Protein AF-A0A2V7HJY9-F1 (afdb_monomer)

pLDDT: mean 89.27, std 10.86, range [60.88, 98.56]

Solvent-accessible surface area (backbone atoms only — not comparable to full-atom values): 6119 Å² total; per-residue (Å²): 109,72,70,55,54,47,28,60,74,72,72,45,56,71,40,65,38,97,82,20,39,62,40,56,81,85,37,92,85,52,55,93,81,40,54,28,61,73,58,34,20,40,28,31,38,31,47,64,92,44,62,18,63,39,63,70,50,30,53,52,54,44,49,53,42,51,78,72,36,87,79,46,44,58,56,48,76,36,86,56,95,81,40,33,52,62,32,38,40,43,30,56,64,80,87,85,81,77,68,88,85,76,73,131

Secondary structure (DSSP, 8-state):
-HHHHHHHHHTS-EEE-TTSS---TTSTT--TT-GGGGT-EEEEEEETTEES-SHHHHHHHHHHHHHHSTT-EEPPBSSSTT-BSSSEEEE-----PPPTT---

Mean predicted aligned error: 5.42 Å

Structure (mmCIF, N/CA/C/O backbone):
data_AF-A0A2V7HJY9-F1
#
_entry.id   AF-A0A2V7HJY9-F1
#
loop_
_atom_site.group_PDB
_atom_site.id
_atom_site.type_symbol
_atom_site.label_atom_id
_atom_site.label_alt_id
_atom_site.label_comp_id
_atom_site.label_asym_id
_atom_site.label_entity_id
_atom_site.label_seq_id
_atom_site.pdbx_PDB_ins_code
_atom_site.Cartn_x
_atom_site.Cartn_y
_atom_site.Cartn_z
_atom_site.occupancy
_atom_site.B_iso_or_equiv
_atom_site.auth_seq_id
_atom_site.auth_comp_id
_atom_site.auth_asym_id
_atom_site.auth_atom_id
_atom_site.pdbx_PDB_model_num
ATOM 1 N N . MET A 1 1 ? 4.974 -6.175 12.383 1.00 63.88 1 MET A N 1
ATOM 2 C CA . MET A 1 1 ? 4.614 -4.930 13.097 1.00 63.88 1 MET A CA 1
ATOM 3 C C . MET A 1 1 ? 3.887 -3.887 12.240 1.00 63.88 1 MET A C 1
ATOM 5 O O . MET A 1 1 ? 2.799 -3.499 12.635 1.00 63.88 1 MET A O 1
ATOM 9 N N . CYS A 1 2 ? 4.412 -3.406 11.099 1.00 85.19 2 CYS A N 1
ATOM 10 C CA . CYS A 1 2 ? 3.732 -2.339 10.329 1.00 85.19 2 CYS A CA 1
ATOM 11 C C . CYS A 1 2 ? 2.329 -2.741 9.823 1.00 85.19 2 CYS A C 1
ATOM 13 O O . CYS A 1 2 ? 1.347 -2.075 10.135 1.00 85.19 2 CYS A O 1
ATOM 15 N N . LEU A 1 3 ? 2.209 -3.877 9.126 1.00 90.75 3 LEU A N 1
ATOM 16 C CA . LEU A 1 3 ? 0.913 -4.350 8.614 1.00 90.75 3 LEU A CA 1
ATOM 17 C C . LEU A 1 3 ? -0.073 -4.746 9.724 1.00 90.75 3 LEU A C 1
ATOM 19 O O . LEU A 1 3 ? -1.278 -4.627 9.538 1.00 90.75 3 LEU A O 1
ATOM 23 N N . GLU A 1 4 ? 0.419 -5.173 10.888 1.00 94.12 4 GLU A N 1
ATOM 24 C CA . GLU A 1 4 ? -0.427 -5.485 12.049 1.00 94.12 4 GLU A CA 1
ATOM 25 C C . GLU A 1 4 ? -1.030 -4.217 12.653 1.00 94.12 4 GLU A C 1
ATOM 27 O O . GLU A 1 4 ? -2.236 -4.178 12.869 1.00 94.12 4 GLU A O 1
ATOM 32 N N . ARG A 1 5 ? -0.229 -3.155 12.826 1.00 95.12 5 ARG A N 1
ATOM 33 C CA . ARG A 1 5 ? -0.725 -1.839 13.265 1.00 95.12 5 ARG A CA 1
ATOM 34 C C . ARG A 1 5 ? -1.743 -1.265 12.287 1.00 95.12 5 ARG A C 1
ATOM 36 O O . ARG A 1 5 ? -2.759 -0.719 12.700 1.00 95.12 5 ARG A O 1
ATOM 43 N N . PHE A 1 6 ? -1.496 -1.422 10.987 1.00 96.56 6 PHE A N 1
ATOM 44 C CA . PHE A 1 6 ? -2.459 -0.991 9.979 1.00 96.56 6 PHE A CA 1
ATOM 45 C C . PHE A 1 6 ? -3.764 -1.788 10.066 1.00 96.56 6 PHE A C 1
ATOM 47 O O . PHE A 1 6 ? -4.839 -1.197 10.048 1.00 96.56 6 PHE A O 1
ATOM 54 N N . ARG A 1 7 ? -3.677 -3.116 10.232 1.00 97.31 7 ARG A N 1
ATOM 55 C CA . ARG A 1 7 ? -4.836 -3.997 10.442 1.00 97.31 7 ARG A CA 1
ATOM 56 C C . ARG A 1 7 ? -5.648 -3.594 11.677 1.00 97.31 7 ARG A C 1
ATOM 58 O O . ARG A 1 7 ? -6.872 -3.575 11.615 1.00 97.31 7 ARG A O 1
ATOM 65 N N . GLU A 1 8 ? -4.980 -3.267 12.780 1.00 97.69 8 GLU A N 1
ATOM 66 C CA . GLU A 1 8 ? -5.623 -2.755 13.996 1.00 97.69 8 GLU A CA 1
ATOM 67 C C . GLU A 1 8 ? -6.350 -1.434 13.734 1.00 97.69 8 GLU A C 1
ATOM 69 O O . GLU A 1 8 ? -7.515 -1.301 14.099 1.00 97.69 8 GLU A O 1
ATOM 74 N N . ALA A 1 9 ? -5.708 -0.494 13.034 1.00 97.69 9 ALA A N 1
ATOM 75 C CA . ALA A 1 9 ? -6.296 0.806 12.730 1.00 97.69 9 ALA A CA 1
ATOM 76 C C . ALA A 1 9 ? -7.529 0.735 11.815 1.00 97.69 9 ALA A C 1
ATOM 78 O O . ALA A 1 9 ? -8.475 1.497 11.998 1.00 97.69 9 ALA A O 1
ATOM 79 N N . VAL A 1 10 ? -7.545 -0.176 10.835 1.00 97.56 10 VAL A N 1
ATOM 80 C CA . VAL A 1 10 ? -8.722 -0.375 9.968 1.00 97.56 10 VAL A CA 1
ATOM 81 C C . VAL A 1 10 ? -9.796 -1.262 10.606 1.00 97.56 10 VAL A C 1
ATOM 83 O O . VAL A 1 10 ? -10.914 -1.315 10.100 1.00 97.56 10 VAL A O 1
ATOM 86 N N . GLY A 1 11 ? -9.472 -1.967 11.694 1.00 98.19 11 GLY A N 1
ATOM 87 C CA . GLY A 1 11 ? -10.419 -2.771 12.471 1.00 98.19 11 GLY A CA 1
ATOM 88 C C . GLY A 1 11 ? -10.944 -4.025 11.764 1.00 98.19 11 GLY A C 1
ATOM 89 O O . GLY A 1 11 ? -11.959 -4.579 12.176 1.00 98.19 11 GLY A O 1
ATOM 90 N N . THR A 1 12 ? -10.295 -4.476 10.688 1.00 97.88 12 THR A N 1
ATOM 91 C CA . THR A 1 12 ? -10.745 -5.627 9.887 1.00 97.88 12 THR A CA 1
ATOM 92 C C . THR A 1 12 ? -9.580 -6.300 9.150 1.00 97.88 12 THR A C 1
ATOM 94 O O . THR A 1 12 ? -8.413 -5.979 9.373 1.00 97.88 12 THR A O 1
ATOM 97 N N . LEU A 1 13 ? -9.879 -7.282 8.299 1.00 97.44 13 LEU A N 1
ATOM 98 C CA . LEU A 1 13 ? -8.898 -8.013 7.501 1.00 97.44 13 LEU A CA 1
ATOM 99 C C . LEU A 1 13 ? -8.230 -7.106 6.460 1.00 97.44 13 LEU A C 1
ATOM 101 O O . LEU A 1 13 ? -8.888 -6.316 5.788 1.00 97.44 13 LEU A O 1
ATOM 105 N N . VAL A 1 14 ? -6.920 -7.272 6.288 1.00 97.69 14 VAL A N 1
ATOM 106 C CA . VAL A 1 14 ? -6.119 -6.603 5.255 1.00 97.69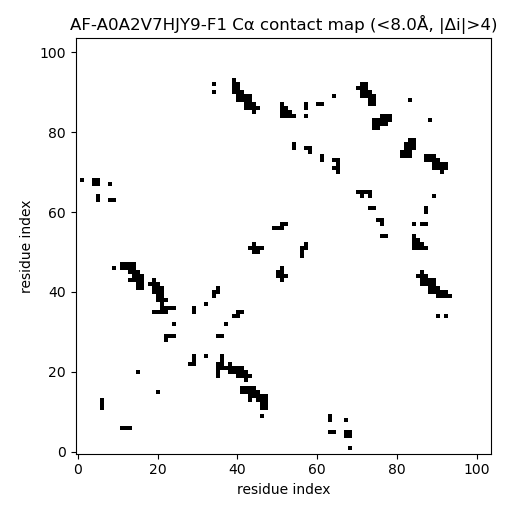 14 VAL A CA 1
ATOM 107 C C . VAL A 1 14 ? -5.618 -7.677 4.294 1.00 97.69 14 VAL A C 1
ATOM 109 O O . VAL A 1 14 ? -4.826 -8.536 4.679 1.00 97.69 14 VAL A O 1
ATOM 112 N N . HIS A 1 15 ? -6.094 -7.650 3.050 1.00 97.19 15 HIS A N 1
ATOM 113 C CA . HIS A 1 15 ? -5.779 -8.659 2.044 1.00 97.19 15 HIS A CA 1
ATOM 114 C C . HIS A 1 15 ? -4.632 -8.183 1.149 1.00 97.19 15 HIS A C 1
ATOM 116 O O . HIS A 1 15 ? -4.775 -7.265 0.337 1.00 97.19 15 HIS A O 1
ATOM 122 N N . ILE A 1 16 ? -3.484 -8.839 1.296 1.00 95.50 16 ILE A N 1
ATOM 123 C CA . ILE A 1 16 ? -2.275 -8.568 0.516 1.00 95.50 16 ILE A CA 1
ATOM 124 C C . ILE A 1 16 ? -2.382 -9.293 -0.826 1.00 95.50 16 ILE A C 1
ATOM 126 O O . ILE A 1 16 ? -2.774 -10.461 -0.881 1.00 95.50 16 ILE A O 1
ATOM 130 N N . SER A 1 17 ? -2.029 -8.620 -1.919 1.00 93.62 17 SER A N 1
ATOM 131 C CA . SER A 1 17 ? -2.029 -9.234 -3.249 1.00 93.62 17 SER A CA 1
ATOM 132 C C . SER A 1 17 ? -1.010 -10.377 -3.305 1.00 93.62 17 SER A C 1
ATOM 134 O O . SER A 1 17 ? 0.070 -10.266 -2.729 1.00 93.62 17 SER A O 1
ATOM 136 N N . ALA A 1 18 ? -1.295 -11.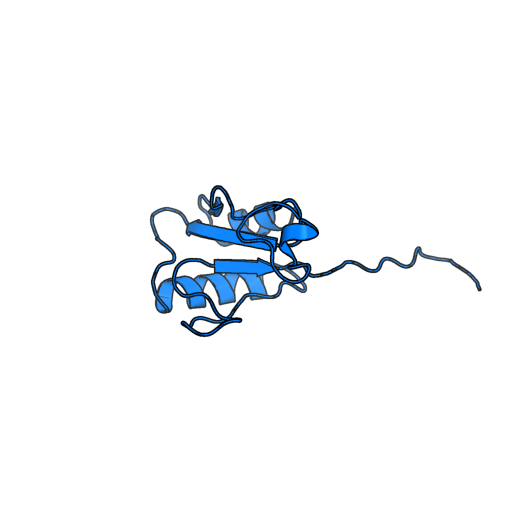447 -4.054 1.00 86.44 18 ALA A N 1
ATOM 137 C CA . ALA A 1 18 ? -0.398 -12.610 -4.163 1.00 86.44 18 ALA A CA 1
ATOM 138 C C . ALA A 1 18 ? 1.030 -12.241 -4.622 1.00 86.44 18 ALA A C 1
ATOM 140 O O . ALA A 1 18 ? 2.004 -12.824 -4.165 1.00 86.44 18 ALA A O 1
ATOM 141 N N . ASN A 1 19 ? 1.154 -11.202 -5.454 1.00 79.12 19 ASN A N 1
ATOM 142 C CA . ASN A 1 19 ? 2.435 -10.632 -5.890 1.00 79.12 19 ASN A CA 1
ATOM 143 C C . ASN A 1 19 ? 2.683 -9.250 -5.271 1.00 79.12 19 ASN A C 1
ATOM 145 O O . ASN A 1 19 ? 3.371 -8.413 -5.848 1.00 79.12 19 ASN A O 1
ATOM 149 N N . GLY A 1 20 ? 2.036 -8.955 -4.150 1.00 87.06 20 GLY A N 1
ATOM 150 C CA . GLY A 1 20 ? 2.021 -7.642 -3.527 1.00 87.06 20 GLY A CA 1
ATOM 151 C C . GLY A 1 20 ? 3.139 -7.412 -2.527 1.00 87.06 20 GLY A C 1
ATOM 152 O O . GLY A 1 20 ? 3.382 -6.264 -2.215 1.00 87.06 20 GLY A O 1
ATOM 153 N N . GLY A 1 21 ? 3.813 -8.447 -2.028 1.00 89.88 21 GLY A N 1
ATOM 154 C CA . GLY A 1 21 ? 4.910 -8.317 -1.061 1.00 89.88 21 GLY A CA 1
ATOM 155 C C . GLY A 1 21 ? 6.288 -8.305 -1.724 1.00 89.88 21 GLY A C 1
ATOM 156 O O . GLY A 1 21 ? 6.503 -7.620 -2.725 1.00 89.88 21 GLY A O 1
ATOM 157 N N . TYR A 1 22 ? 7.219 -9.094 -1.182 1.00 90.06 22 TYR A N 1
ATOM 158 C CA . TYR A 1 22 ? 8.532 -9.297 -1.792 1.00 90.06 22 TYR A CA 1
ATOM 159 C C . TYR A 1 22 ? 8.421 -9.858 -3.218 1.00 90.06 22 TYR A C 1
ATOM 161 O O . TYR A 1 22 ? 7.616 -10.752 -3.487 1.00 90.06 22 TYR A O 1
ATOM 169 N N . ARG A 1 23 ? 9.265 -9.357 -4.126 1.00 89.19 23 ARG A N 1
ATOM 170 C CA . ARG A 1 23 ? 9.418 -9.875 -5.491 1.00 89.19 23 ARG A CA 1
ATOM 171 C C . ARG A 1 23 ? 10.890 -10.132 -5.775 1.00 89.19 23 ARG A C 1
ATOM 173 O O . ARG A 1 23 ? 11.712 -9.233 -5.617 1.00 89.19 23 ARG A O 1
ATOM 180 N N . SER A 1 24 ? 11.219 -11.330 -6.252 1.00 85.88 24 SER A N 1
ATOM 181 C CA . SER A 1 24 ? 12.587 -11.635 -6.676 1.00 85.88 24 SER A CA 1
ATOM 182 C C . SER A 1 24 ? 13.018 -10.751 -7.859 1.00 85.88 24 SER A C 1
ATOM 184 O O . SER A 1 24 ? 12.167 -10.244 -8.602 1.00 85.88 24 SER A O 1
ATOM 186 N N . PRO A 1 25 ? 14.330 -10.580 -8.101 1.00 83.44 25 PRO A N 1
ATOM 187 C CA . PRO A 1 25 ? 14.818 -9.828 -9.258 1.00 83.44 25 PRO A CA 1
ATOM 188 C C . PRO A 1 25 ? 14.335 -10.382 -10.606 1.00 83.44 25 PRO A C 1
ATOM 190 O O . PRO A 1 25 ? 14.094 -9.617 -11.532 1.00 83.44 25 PRO A O 1
ATOM 193 N N . SER A 1 26 ? 14.151 -11.703 -10.707 1.00 84.31 26 SER A N 1
ATOM 194 C CA . SER A 1 26 ? 13.655 -12.384 -11.911 1.00 84.31 26 SER A CA 1
ATOM 195 C C . SER A 1 26 ? 12.140 -12.282 -12.105 1.00 84.31 26 SER A C 1
ATOM 197 O O . SER A 1 26 ? 11.617 -12.700 -13.139 1.00 84.31 26 SER A O 1
ATOM 199 N N . HIS A 1 27 ? 11.408 -11.748 -11.127 1.00 82.81 27 HIS A N 1
ATOM 200 C CA . HIS A 1 27 ? 9.966 -11.611 -11.222 1.00 82.81 27 HIS A CA 1
ATOM 201 C C . HIS A 1 27 ? 9.592 -10.586 -12.303 1.00 82.81 27 HIS A C 1
ATOM 203 O O . HIS A 1 27 ? 10.101 -9.469 -12.322 1.00 82.81 27 HIS A O 1
ATOM 209 N N . ARG A 1 28 ? 8.636 -10.931 -13.176 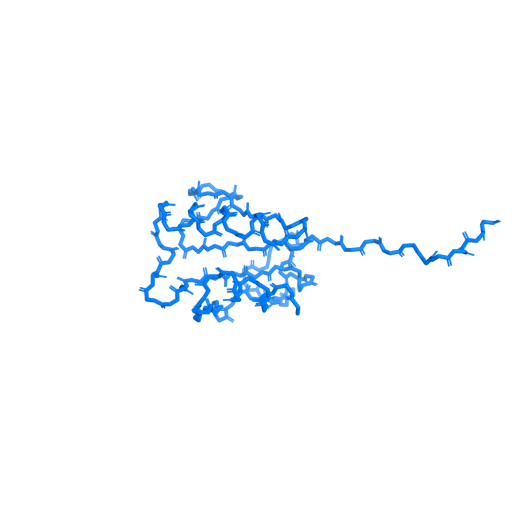1.00 79.56 28 ARG A N 1
ATOM 210 C CA . ARG A 1 28 ? 8.249 -10.136 -14.363 1.00 79.56 28 ARG A CA 1
ATOM 211 C C . ARG A 1 28 ? 7.911 -8.668 -14.067 1.00 79.56 28 ARG A C 1
ATOM 213 O O . ARG A 1 28 ? 8.095 -7.806 -14.924 1.00 79.56 28 ARG A O 1
ATOM 220 N N . PHE A 1 29 ? 7.381 -8.385 -12.876 1.00 73.88 29 PHE A N 1
ATOM 221 C CA . PHE A 1 29 ? 7.003 -7.032 -12.449 1.00 73.88 29 PHE A CA 1
ATOM 222 C C . PHE A 1 29 ? 8.089 -6.294 -11.651 1.00 73.88 29 PHE A C 1
ATOM 224 O O . PHE A 1 29 ? 7.871 -5.151 -11.252 1.00 73.88 29 PHE A O 1
ATOM 231 N N . SER A 1 30 ? 9.239 -6.919 -11.400 1.00 74.94 30 SER A N 1
ATOM 232 C CA . SER A 1 30 ? 10.402 -6.260 -10.808 1.00 74.94 30 SER A CA 1
ATOM 233 C C . SER A 1 30 ? 11.105 -5.440 -11.889 1.00 74.94 30 SER A C 1
ATOM 235 O O . SER A 1 30 ? 11.629 -5.983 -12.857 1.00 74.94 30 SER A O 1
ATOM 237 N N . LYS A 1 31 ? 11.094 -4.113 -11.748 1.00 70.94 31 LYS A N 1
ATOM 238 C CA . LYS A 1 31 ? 11.804 -3.174 -12.631 1.00 70.94 31 LYS A CA 1
ATOM 239 C C . LYS A 1 31 ? 12.697 -2.274 -11.781 1.00 70.94 31 LYS A C 1
ATOM 241 O O . LYS A 1 31 ? 12.266 -1.845 -10.718 1.00 70.94 31 LYS A O 1
ATOM 246 N N . ASN A 1 32 ? 13.913 -1.971 -12.234 1.00 69.38 32 ASN A N 1
AT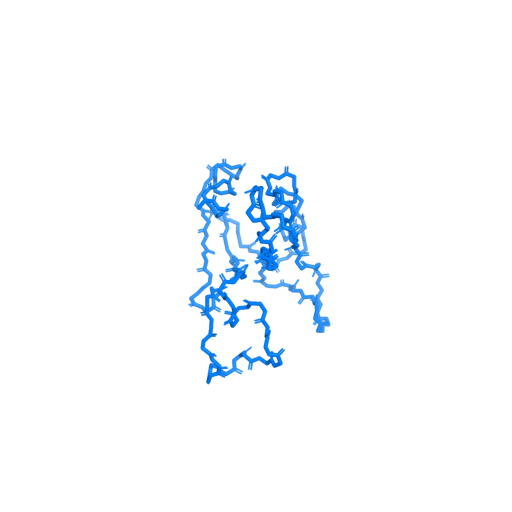OM 247 C CA . ASN A 1 32 ? 14.764 -0.911 -11.667 1.00 69.38 32 ASN A CA 1
ATOM 248 C C . ASN A 1 32 ? 14.902 -0.928 -10.125 1.00 69.38 32 ASN A C 1
ATOM 250 O O . ASN A 1 32 ? 14.821 0.120 -9.497 1.00 69.38 32 ASN A O 1
ATOM 254 N N . ALA A 1 33 ? 15.062 -2.107 -9.510 1.00 71.44 33 ALA A N 1
ATOM 255 C CA . ALA A 1 33 ? 15.212 -2.254 -8.056 1.00 71.44 33 ALA A CA 1
ATOM 256 C C . ALA A 1 33 ? 14.076 -1.623 -7.210 1.00 71.44 33 ALA A C 1
ATOM 258 O O . ALA A 1 33 ? 14.342 -0.966 -6.206 1.00 71.44 33 ALA A O 1
ATOM 259 N N . THR A 1 34 ? 12.804 -1.838 -7.590 1.00 83.12 34 THR A N 1
ATOM 260 C CA . THR A 1 34 ? 11.636 -1.363 -6.811 1.00 83.12 34 THR A CA 1
ATOM 261 C C . THR A 1 34 ? 11.708 -1.745 -5.323 1.00 83.12 34 THR A C 1
ATOM 263 O O . THR A 1 34 ? 12.228 -2.820 -5.029 1.00 83.12 34 THR A O 1
ATOM 266 N N . PRO A 1 35 ? 11.048 -1.010 -4.411 1.00 87.69 35 PRO A N 1
ATOM 267 C CA . PRO A 1 35 ? 10.916 -1.375 -2.991 1.00 87.69 35 PRO A CA 1
ATOM 268 C C . PRO A 1 35 ? 10.445 -2.819 -2.710 1.00 87.69 35 PRO A C 1
ATOM 270 O O . PRO A 1 35 ? 10.879 -3.453 -1.750 1.00 87.69 35 PRO A O 1
ATOM 273 N N . HIS A 1 36 ? 9.640 -3.424 -3.596 1.00 89.62 36 HIS A N 1
ATOM 274 C CA .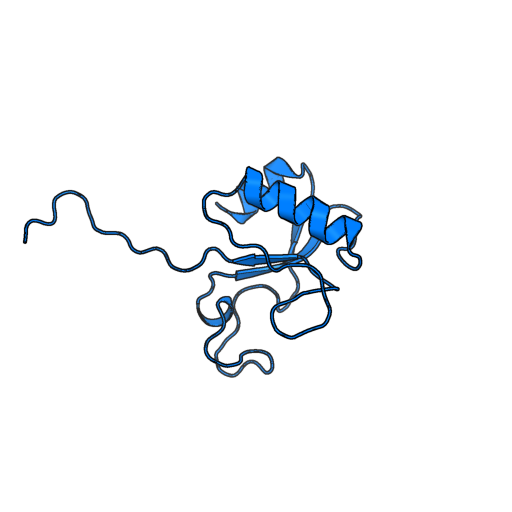 HIS A 1 36 ? 9.279 -4.849 -3.489 1.00 89.62 36 HIS A CA 1
ATOM 275 C C . HIS A 1 36 ? 10.489 -5.797 -3.574 1.00 89.62 36 HIS A C 1
ATOM 277 O O . HIS A 1 36 ? 10.468 -6.865 -2.970 1.00 89.62 36 HIS A O 1
ATOM 283 N N . ALA A 1 37 ? 11.552 -5.419 -4.287 1.00 88.50 37 ALA A N 1
ATOM 284 C CA . ALA A 1 37 ? 12.793 -6.192 -4.365 1.00 88.50 37 ALA A CA 1
ATOM 285 C C . ALA A 1 37 ? 13.590 -6.164 -3.050 1.00 88.50 37 ALA A C 1
ATOM 287 O O . ALA A 1 37 ? 14.441 -7.021 -2.832 1.00 88.50 37 ALA A O 1
ATOM 288 N N . TRP A 1 38 ? 13.279 -5.214 -2.167 1.00 86.88 38 TRP A N 1
ATOM 289 C CA . TRP A 1 38 ? 13.884 -5.058 -0.844 1.00 86.88 38 TRP A CA 1
ATOM 290 C C . TRP A 1 38 ? 12.987 -5.600 0.275 1.00 86.88 38 TRP A C 1
ATOM 292 O O . TRP A 1 38 ? 13.374 -5.586 1.438 1.00 86.88 38 TRP A O 1
ATOM 302 N N . GLY A 1 39 ? 11.782 -6.079 -0.058 1.00 88.12 39 GLY A N 1
ATOM 303 C CA . GLY A 1 39 ? 10.808 -6.548 0.930 1.00 88.12 39 GLY A CA 1
ATOM 304 C C . GLY A 1 39 ? 10.216 -5.429 1.793 1.00 88.12 39 GLY A C 1
ATOM 305 O O . GLY A 1 39 ? 9.642 -5.714 2.841 1.00 88.12 39 GLY A O 1
ATOM 306 N N . THR A 1 40 ? 10.339 -4.169 1.369 1.00 90.44 40 THR A N 1
ATOM 307 C CA . THR A 1 40 ? 9.895 -2.994 2.138 1.00 90.44 40 THR A CA 1
ATOM 308 C C . THR A 1 40 ? 8.517 -2.489 1.718 1.00 90.44 40 THR A C 1
ATOM 310 O O . THR A 1 40 ? 7.956 -1.628 2.393 1.00 90.44 40 THR A O 1
ATOM 313 N N . ALA A 1 41 ? 7.948 -3.045 0.642 1.00 93.19 41 ALA A N 1
ATOM 314 C CA . ALA A 1 41 ? 6.643 -2.654 0.126 1.00 93.19 41 ALA A CA 1
ATOM 315 C C . ALA A 1 41 ? 5.611 -3.786 0.104 1.00 93.19 41 ALA A C 1
ATOM 317 O O . ALA A 1 41 ? 5.939 -4.960 -0.097 1.00 93.19 41 ALA A O 1
ATOM 318 N N . ALA A 1 42 ? 4.347 -3.393 0.262 1.00 95.19 42 ALA A N 1
ATOM 319 C CA . ALA A 1 42 ? 3.176 -4.255 0.214 1.00 95.19 42 ALA A CA 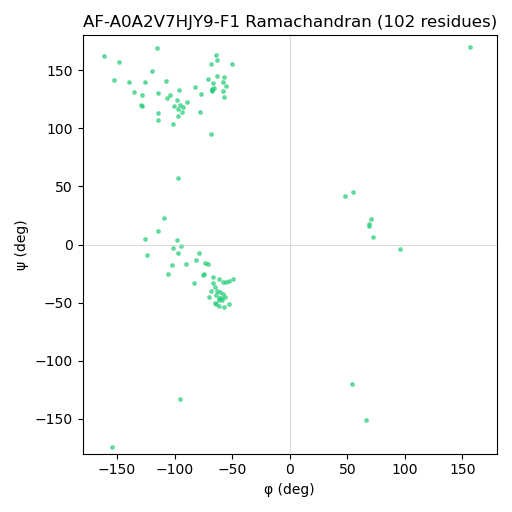1
ATOM 320 C C . ALA A 1 42 ? 2.054 -3.621 -0.630 1.00 95.19 42 ALA A C 1
ATOM 322 O O . ALA A 1 42 ? 1.671 -2.476 -0.401 1.00 95.19 42 ALA A O 1
ATOM 323 N N . ASN A 1 43 ? 1.482 -4.388 -1.560 1.00 96.06 43 ASN A N 1
ATOM 324 C CA . ASN A 1 43 ? 0.257 -4.032 -2.274 1.00 96.06 43 ASN A CA 1
ATOM 325 C C . ASN A 1 43 ? -0.938 -4.719 -1.614 1.00 96.06 43 ASN A C 1
ATOM 327 O O . ASN A 1 43 ? -0.970 -5.947 -1.497 1.00 96.06 43 ASN A O 1
ATOM 331 N N . ILE A 1 44 ? -1.920 -3.917 -1.218 1.00 97.81 44 ILE A N 1
ATOM 332 C CA . ILE A 1 44 ? -3.187 -4.344 -0.629 1.00 97.81 44 ILE A CA 1
ATOM 333 C C . ILE A 1 44 ? -4.273 -4.159 -1.685 1.00 97.81 44 ILE A C 1
ATOM 335 O O . ILE A 1 44 ? -4.419 -3.061 -2.216 1.00 97.81 44 ILE A O 1
ATOM 339 N N . TYR A 1 45 ? -5.037 -5.207 -1.991 1.00 97.75 45 TYR A N 1
ATOM 340 C CA . TYR A 1 45 ? -6.128 -5.121 -2.977 1.00 97.75 45 TYR A CA 1
ATOM 341 C C . TYR A 1 45 ? -7.514 -5.036 -2.331 1.00 97.75 45 TYR A C 1
ATOM 343 O O . TYR A 1 45 ? -8.478 -4.655 -2.992 1.00 97.75 45 TYR A O 1
ATOM 351 N N . ARG A 1 46 ? -7.638 -5.405 -1.049 1.00 98.31 46 ARG A N 1
ATOM 352 C CA . ARG A 1 46 ? -8.917 -5.411 -0.330 1.00 98.31 46 ARG A CA 1
ATOM 353 C C . ARG A 1 46 ? -8.723 -5.220 1.176 1.00 98.31 46 ARG A C 1
ATOM 355 O O . ARG A 1 46 ? -7.784 -5.762 1.759 1.00 98.31 46 ARG A O 1
ATOM 362 N N . ILE A 1 47 ? -9.625 -4.468 1.804 1.00 98.44 47 ILE A N 1
ATOM 363 C CA . ILE A 1 47 ? -9.707 -4.283 3.262 1.00 98.44 47 ILE A CA 1
ATOM 364 C C . ILE A 1 47 ? -11.142 -4.574 3.703 1.00 98.44 47 ILE A C 1
ATOM 366 O O . ILE A 1 47 ? -12.076 -3.914 3.246 1.00 98.44 47 ILE A O 1
ATOM 370 N N . GLY A 1 48 ? -11.328 -5.573 4.569 1.00 97.81 48 GLY A N 1
ATOM 371 C CA . GLY A 1 48 ? -12.649 -6.119 4.882 1.00 97.81 48 GLY A CA 1
ATOM 372 C C . GLY A 1 48 ? -13.361 -6.526 3.593 1.00 97.81 48 GLY A C 1
ATOM 373 O O . GLY A 1 48 ? -12.824 -7.311 2.820 1.00 97.81 48 GLY A O 1
ATOM 374 N N . ASP A 1 49 ? -14.515 -5.925 3.311 1.00 97.94 49 ASP A N 1
ATOM 375 C CA . ASP A 1 49 ? -15.275 -6.138 2.068 1.00 97.94 49 ASP A CA 1
ATOM 376 C C . ASP A 1 49 ? -15.044 -5.068 0.993 1.00 97.94 49 ASP A C 1
ATOM 378 O O . ASP A 1 49 ? -15.652 -5.111 -0.073 1.00 97.94 49 ASP A O 1
ATOM 382 N N . THR A 1 50 ? -14.148 -4.112 1.244 1.00 98.44 50 THR A N 1
ATOM 383 C CA . THR A 1 50 ? -13.873 -3.009 0.317 1.00 98.44 50 THR A CA 1
ATOM 384 C C . THR A 1 50 ? -12.701 -3.357 -0.592 1.00 98.44 50 THR A C 1
ATOM 386 O O . THR A 1 50 ? -11.563 -3.462 -0.127 1.00 98.44 50 THR A O 1
ATOM 389 N N . TYR A 1 51 ? -12.967 -3.505 -1.889 1.00 98.38 51 TYR A N 1
ATOM 390 C CA . TYR A 1 51 ? -11.924 -3.564 -2.912 1.00 98.38 51 TYR A CA 1
ATOM 391 C C . TYR A 1 51 ? -11.280 -2.187 -3.099 1.00 98.38 51 TYR A C 1
ATOM 393 O O . TYR A 1 51 ? -11.939 -1.151 -3.001 1.00 98.38 51 TYR A O 1
ATOM 401 N N . LEU A 1 52 ? -9.966 -2.178 -3.318 1.00 97.88 52 LEU A N 1
ATOM 402 C CA . LEU A 1 52 ? -9.172 -0.962 -3.496 1.00 97.88 52 LEU A CA 1
ATOM 403 C C . LEU A 1 52 ? -8.967 -0.684 -4.986 1.00 97.88 52 LEU A C 1
ATOM 405 O O . LEU A 1 52 ? -7.839 -0.611 -5.449 1.00 97.88 52 LEU A O 1
ATOM 409 N N . ASP A 1 53 ? -10.069 -0.560 -5.720 1.00 96.62 53 ASP A N 1
ATOM 410 C CA . ASP A 1 53 ? -10.138 -0.434 -7.185 1.00 96.62 53 ASP A CA 1
ATOM 411 C C . ASP A 1 53 ? -10.679 0.928 -7.655 1.00 96.62 53 ASP A C 1
ATOM 413 O O . ASP A 1 53 ? -11.044 1.120 -8.814 1.00 96.62 53 ASP A O 1
ATOM 417 N N . ASN A 1 54 ? -10.779 1.880 -6.728 1.00 97.44 54 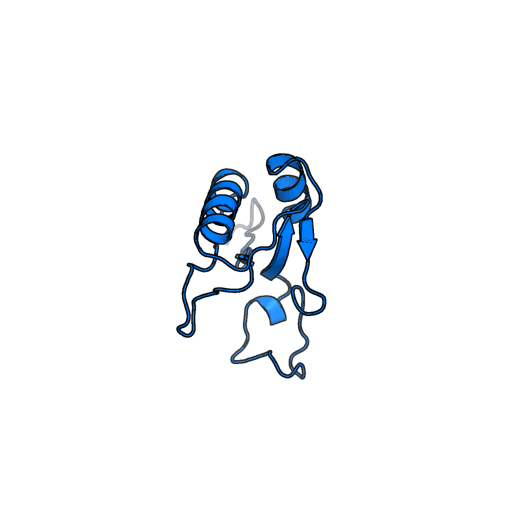ASN A N 1
ATOM 418 C CA . ASN A 1 54 ? -11.286 3.213 -6.993 1.00 97.44 54 ASN A CA 1
ATOM 419 C C . ASN A 1 54 ? -10.609 4.252 -6.096 1.00 97.44 54 ASN A C 1
ATOM 421 O O . ASN A 1 54 ? -10.124 3.954 -4.999 1.00 97.44 54 ASN A O 1
ATOM 425 N N . ARG A 1 55 ? -10.636 5.505 -6.562 1.00 98.12 55 ARG A N 1
ATOM 426 C CA . ARG A 1 55 ? -10.010 6.652 -5.895 1.00 98.12 55 ARG A CA 1
ATOM 427 C C . ARG A 1 55 ? -10.425 6.792 -4.435 1.00 98.12 55 ARG A C 1
ATOM 429 O O . ARG A 1 55 ? -9.557 6.889 -3.576 1.00 98.12 55 ARG A O 1
ATOM 436 N N . ASN A 1 56 ? -11.728 6.782 -4.152 1.00 98.38 56 ASN A N 1
ATOM 437 C CA . ASN A 1 56 ? -12.242 7.025 -2.802 1.00 98.38 56 ASN A CA 1
ATOM 438 C C . ASN A 1 56 ? -11.715 5.995 -1.800 1.00 98.38 56 ASN A C 1
ATOM 440 O O . ASN A 1 56 ? -11.265 6.366 -0.716 1.00 98.38 56 ASN A O 1
ATOM 444 N N . ALA A 1 57 ? -11.746 4.710 -2.157 1.00 98.25 57 ALA A N 1
ATOM 445 C CA . ALA A 1 57 ? -11.228 3.656 -1.298 1.00 98.25 57 ALA A CA 1
ATOM 446 C C . ALA A 1 57 ? -9.711 3.797 -1.096 1.00 98.25 57 ALA A C 1
ATOM 448 O O . ALA A 1 57 ? -9.239 3.817 0.043 1.00 98.25 57 ALA A O 1
ATOM 449 N N . ILE A 1 58 ? -8.952 3.953 -2.185 1.00 98.56 58 ILE A N 1
ATOM 450 C CA . ILE A 1 58 ? -7.488 4.047 -2.133 1.00 98.56 58 ILE A CA 1
ATOM 451 C C . ILE A 1 58 ? -7.043 5.264 -1.317 1.00 98.56 58 ILE A C 1
ATOM 453 O O . ILE A 1 58 ? -6.197 5.129 -0.431 1.00 98.56 58 ILE A O 1
ATOM 457 N N . GLU A 1 59 ? -7.617 6.443 -1.559 1.00 98.44 59 GLU A N 1
ATOM 458 C CA . GLU A 1 59 ? -7.240 7.679 -0.866 1.00 98.44 59 GLU A CA 1
ATOM 459 C C . GLU A 1 59 ? -7.633 7.643 0.618 1.00 98.44 59 GLU A C 1
ATOM 461 O O . GLU A 1 59 ? -6.822 8.024 1.468 1.00 98.44 59 GLU A O 1
ATOM 466 N N . ARG A 1 60 ? -8.813 7.096 0.958 1.00 98.50 60 ARG A N 1
ATOM 467 C CA . ARG A 1 60 ? -9.235 6.886 2.353 1.00 98.50 60 ARG A CA 1
ATOM 468 C C . ARG A 1 60 ? -8.234 6.023 3.113 1.00 98.50 60 ARG A C 1
ATOM 470 O O . ARG A 1 60 ? -7.764 6.413 4.178 1.00 98.50 60 ARG A O 1
ATOM 477 N N . PHE A 1 61 ? -7.908 4.845 2.588 1.00 98.50 61 PHE A N 1
ATOM 478 C CA . PHE A 1 61 ? -7.008 3.931 3.291 1.00 98.50 61 PHE A CA 1
ATOM 479 C C . PHE A 1 61 ? -5.544 4.387 3.237 1.00 98.50 61 PHE A C 1
ATOM 481 O O . PHE A 1 61 ? -4.796 4.106 4.171 1.00 98.50 61 PHE A O 1
ATOM 488 N N . SER A 1 62 ? -5.155 5.172 2.227 1.00 98.00 62 SER A N 1
ATOM 489 C CA . SER A 1 62 ? -3.867 5.880 2.202 1.00 98.00 62 SER A CA 1
ATOM 490 C C . SER A 1 62 ? -3.751 6.907 3.326 1.00 98.00 62 SER A C 1
ATOM 492 O O . SER A 1 62 ? -2.681 7.063 3.910 1.00 98.00 62 SER A O 1
ATOM 494 N N . LEU A 1 63 ? -4.825 7.641 3.633 1.00 98.19 63 LEU A N 1
ATOM 495 C CA . LEU A 1 63 ? -4.838 8.573 4.761 1.00 98.19 63 LEU A CA 1
ATOM 496 C C . LEU A 1 63 ? -4.676 7.825 6.089 1.00 98.19 63 LEU A C 1
ATOM 498 O O . LEU A 1 63 ? -3.744 8.124 6.828 1.00 98.19 63 LEU A O 1
ATOM 502 N N . ILE A 1 64 ? -5.485 6.785 6.319 1.00 98.19 64 ILE A N 1
ATOM 503 C CA . ILE A 1 64 ? -5.400 5.961 7.537 1.00 98.19 64 ILE A CA 1
ATOM 504 C C . ILE A 1 64 ? -3.990 5.379 7.702 1.00 98.19 64 ILE A C 1
ATOM 506 O O . ILE A 1 64 ? -3.421 5.437 8.788 1.00 98.19 64 ILE A O 1
ATOM 510 N N . ALA A 1 65 ? -3.392 4.844 6.633 1.00 97.50 65 ALA A N 1
ATOM 511 C CA . ALA A 1 65 ? -2.031 4.314 6.683 1.00 97.50 65 ALA A CA 1
ATOM 512 C C . ALA A 1 65 ? -1.017 5.387 7.112 1.00 97.50 65 ALA A C 1
ATOM 514 O O . ALA A 1 65 ? -0.224 5.143 8.018 1.00 97.50 65 ALA A O 1
ATOM 515 N N . ARG A 1 66 ? -1.067 6.584 6.516 1.00 95.94 66 ARG A N 1
ATOM 516 C CA . ARG A 1 66 ? -0.146 7.691 6.837 1.00 95.94 66 ARG A CA 1
ATOM 517 C C . ARG A 1 66 ? -0.320 8.238 8.253 1.00 95.94 66 ARG A C 1
ATOM 519 O O . ARG A 1 66 ? 0.663 8.648 8.859 1.00 95.94 66 ARG A O 1
ATOM 526 N N . GLU A 1 67 ? -1.537 8.226 8.786 1.00 96.31 67 GLU A N 1
ATOM 527 C CA . GLU A 1 67 ? -1.821 8.662 10.160 1.00 96.31 67 GLU A CA 1
ATOM 528 C C . GLU A 1 67 ? -1.373 7.636 11.211 1.00 96.31 67 GLU A C 1
ATOM 530 O O . GLU A 1 67 ? -1.079 7.995 12.349 1.00 96.31 67 GLU A O 1
ATOM 535 N N . THR A 1 68 ? -1.309 6.354 10.843 1.00 95.62 68 THR A N 1
ATOM 536 C CA . THR A 1 68 ? -1.109 5.247 11.795 1.00 95.62 68 THR A CA 1
ATOM 537 C C . THR A 1 68 ? 0.291 4.647 11.750 1.00 95.62 68 THR A C 1
ATOM 539 O O . THR A 1 68 ? 0.752 4.074 12.741 1.00 95.62 68 THR A O 1
ATOM 542 N N . LEU A 1 69 ? 0.984 4.769 10.617 1.00 92.94 69 LEU A N 1
ATOM 543 C CA . LEU A 1 69 ? 2.280 4.151 10.374 1.00 92.94 69 LEU A CA 1
ATOM 544 C C . LEU A 1 69 ? 3.358 5.234 10.213 1.00 92.94 69 LEU A C 1
ATOM 546 O O . LEU A 1 69 ? 3.418 5.896 9.174 1.00 92.94 69 LEU A O 1
ATOM 550 N N . PRO A 1 70 ? 4.247 5.413 11.207 1.00 88.81 70 PRO A N 1
ATOM 551 C CA . PRO A 1 70 ? 5.315 6.401 11.126 1.00 88.81 70 PRO A CA 1
ATOM 552 C C . PRO A 1 70 ? 6.207 6.183 9.900 1.00 88.81 70 PRO A C 1
ATOM 554 O O . PRO A 1 70 ? 6.743 5.093 9.705 1.00 88.81 70 PRO A O 1
ATOM 557 N N . GLY A 1 71 ? 6.378 7.233 9.094 1.00 88.25 71 GLY A N 1
ATOM 558 C CA . GLY A 1 71 ? 7.284 7.230 7.944 1.00 88.25 71 GLY A CA 1
ATOM 559 C C . GLY A 1 71 ? 6.818 6.406 6.742 1.00 88.25 71 GLY A C 1
ATOM 560 O O . GLY A 1 71 ? 7.586 6.278 5.794 1.00 88.25 71 GLY A O 1
ATOM 561 N N . ILE A 1 72 ? 5.591 5.866 6.746 1.00 94.06 72 ILE A N 1
ATOM 562 C CA . ILE A 1 72 ? 5.082 5.140 5.581 1.00 94.06 72 ILE A CA 1
ATOM 563 C C . ILE A 1 72 ? 4.909 6.094 4.397 1.00 94.06 72 ILE A C 1
ATOM 565 O O . ILE A 1 72 ? 4.322 7.174 4.515 1.00 94.06 72 ILE A O 1
ATOM 569 N N . TRP A 1 73 ? 5.368 5.667 3.228 1.00 95.06 73 TRP A N 1
ATOM 570 C CA . TRP A 1 73 ? 4.979 6.275 1.970 1.00 95.06 73 TRP A CA 1
ATOM 571 C C . TRP A 1 73 ? 3.827 5.485 1.349 1.00 95.06 73 TRP A C 1
ATOM 573 O O . TRP A 1 73 ? 3.855 4.255 1.275 1.00 95.06 73 TRP A O 1
ATOM 583 N N . THR A 1 74 ? 2.798 6.198 0.893 1.00 96.31 74 THR A N 1
ATOM 584 C CA . THR A 1 74 ? 1.676 5.613 0.153 1.00 96.31 74 THR A CA 1
ATOM 585 C C . THR A 1 74 ? 1.678 6.144 -1.265 1.00 96.31 74 THR A C 1
ATOM 587 O O . THR A 1 74 ? 1.724 7.362 -1.468 1.00 96.31 74 THR A O 1
ATOM 590 N N . ARG A 1 75 ? 1.578 5.251 -2.248 1.00 95.62 75 ARG A N 1
ATOM 591 C CA . ARG A 1 75 ? 1.519 5.665 -3.651 1.00 95.62 75 ARG A CA 1
ATOM 592 C C . ARG A 1 75 ? 0.210 6.417 -3.946 1.00 95.62 75 ARG A C 1
ATOM 594 O O . ARG A 1 75 ? -0.847 5.913 -3.569 1.00 95.62 75 ARG A O 1
ATOM 601 N N . PRO A 1 76 ? 0.246 7.583 -4.618 1.00 97.00 76 PRO A N 1
ATOM 602 C CA . PRO A 1 76 ? -0.962 8.337 -4.947 1.00 97.00 76 PRO A CA 1
ATOM 603 C C . PRO A 1 76 ? -1.837 7.626 -5.987 1.00 97.00 76 PRO A C 1
ATOM 605 O O . PRO A 1 76 ? -1.343 6.858 -6.818 1.00 97.00 76 PRO A O 1
ATOM 608 N N . TYR A 1 77 ? -3.134 7.943 -5.972 1.00 97.56 77 TYR A N 1
ATOM 609 C CA . TYR A 1 77 ? -4.085 7.423 -6.949 1.00 97.56 77 TYR A CA 1
ATOM 610 C C . TYR A 1 77 ? -3.824 7.968 -8.359 1.00 97.56 77 TYR A C 1
ATOM 612 O O . TYR A 1 77 ? -3.697 9.182 -8.541 1.00 97.56 77 TYR A O 1
ATOM 620 N N . GLY A 1 78 ? -3.824 7.090 -9.364 1.00 96.19 78 GLY A N 1
ATOM 621 C CA . GLY A 1 78 ? -3.746 7.471 -10.776 1.00 96.19 78 GLY A CA 1
ATOM 622 C C . GLY A 1 78 ? -3.206 6.371 -11.693 1.00 96.19 78 GLY A C 1
ATOM 623 O O . GLY A 1 78 ? -2.664 5.369 -11.233 1.00 96.19 78 GLY A O 1
ATOM 624 N N . ALA A 1 79 ? -3.325 6.604 -12.999 1.00 90.44 79 ALA A N 1
ATOM 625 C CA . ALA A 1 79 ? -2.873 5.694 -14.054 1.00 90.44 79 ALA A CA 1
ATOM 626 C C . ALA A 1 79 ? -1.371 5.782 -14.426 1.00 90.44 79 ALA A C 1
ATOM 628 O O . ALA A 1 79 ? -0.793 4.765 -14.818 1.00 90.44 79 ALA A O 1
ATOM 629 N N . PRO A 1 80 ? -0.689 6.951 -14.368 1.00 91.19 80 PRO A N 1
ATOM 630 C CA . PRO A 1 80 ? 0.704 7.032 -14.809 1.00 91.19 80 PRO A CA 1
ATOM 631 C C . PRO A 1 80 ? 1.665 6.188 -13.961 1.00 91.19 80 PRO A C 1
ATOM 633 O O . PRO A 1 80 ? 1.393 5.825 -12.817 1.00 91.19 80 PRO A O 1
ATOM 636 N N . THR A 1 81 ? 2.864 5.934 -14.493 1.00 84.44 81 THR A N 1
ATOM 637 C CA . THR A 1 81 ? 3.927 5.290 -13.704 1.00 84.44 81 THR A CA 1
ATOM 638 C C . THR A 1 81 ? 4.228 6.122 -12.456 1.00 84.44 81 THR A C 1
ATOM 640 O O . THR A 1 81 ? 4.399 7.334 -12.541 1.00 84.44 81 THR A O 1
ATOM 643 N N . GLY A 1 82 ? 4.292 5.461 -11.299 1.00 86.31 82 GLY A N 1
ATOM 644 C CA . GLY A 1 82 ? 4.416 6.129 -9.999 1.00 86.31 82 GLY A CA 1
ATOM 645 C C . GLY A 1 82 ? 3.083 6.333 -9.275 1.00 86.31 82 GLY A C 1
ATOM 646 O O . GLY A 1 82 ? 3.101 6.734 -8.118 1.00 86.31 82 GLY A O 1
ATOM 647 N N . TYR A 1 83 ? 1.961 5.976 -9.903 1.00 94.19 83 TYR A N 1
ATOM 648 C CA . TYR A 1 83 ? 0.623 5.967 -9.315 1.00 94.19 83 TYR A CA 1
ATOM 649 C C . TYR A 1 83 ? 0.056 4.534 -9.246 1.00 94.19 83 TYR A C 1
ATOM 651 O O . TYR A 1 83 ? 0.687 3.592 -9.748 1.00 94.19 83 TYR A O 1
ATOM 659 N N . ALA A 1 84 ? -1.059 4.353 -8.538 1.00 93.19 84 ALA A N 1
ATOM 660 C CA . ALA A 1 84 ? -1.820 3.102 -8.489 1.00 93.19 84 ALA A CA 1
ATOM 661 C C . ALA A 1 84 ? -3.328 3.383 -8.528 1.00 93.19 84 ALA A C 1
ATOM 663 O O . ALA A 1 84 ? -3.798 4.312 -7.879 1.00 93.19 84 ALA A O 1
ATOM 664 N N . GLU A 1 85 ? -4.087 2.576 -9.265 1.00 95.69 85 GLU A N 1
ATOM 665 C CA . GLU A 1 85 ? -5.546 2.732 -9.399 1.00 95.69 85 GLU A CA 1
ATOM 666 C C . GLU A 1 85 ? -6.341 1.478 -9.008 1.00 95.69 85 GLU A C 1
ATOM 668 O O . GLU A 1 85 ? -7.556 1.544 -8.859 1.00 95.69 85 GLU A O 1
ATOM 673 N N . ASP A 1 86 ? -5.649 0.363 -8.772 1.00 95.12 86 ASP A N 1
ATOM 674 C CA . ASP A 1 86 ? -6.213 -0.965 -8.502 1.00 95.12 86 ASP A CA 1
ATOM 675 C C . ASP A 1 86 ? -5.705 -1.601 -7.189 1.00 95.12 86 ASP A C 1
ATOM 677 O O . ASP A 1 86 ? -5.989 -2.765 -6.896 1.00 95.12 86 ASP A O 1
ATOM 681 N N . HIS A 1 87 ? -4.907 -0.866 -6.408 1.00 96.88 87 HIS A N 1
ATOM 682 C CA . HIS A 1 87 ? -4.435 -1.286 -5.091 1.00 96.88 87 HIS A CA 1
ATOM 683 C C . HIS A 1 87 ? -3.934 -0.102 -4.256 1.00 96.88 87 HIS A C 1
ATOM 685 O O . HIS A 1 87 ? -3.551 0.946 -4.775 1.00 96.88 87 HIS A O 1
ATOM 691 N N . LEU A 1 88 ? -3.835 -0.314 -2.943 1.00 97.44 88 LEU A N 1
ATOM 692 C CA . LEU A 1 88 ? -3.049 0.531 -2.047 1.00 97.44 88 LEU A CA 1
ATOM 693 C C . LEU A 1 88 ? -1.619 -0.007 -1.971 1.00 97.44 88 LEU A C 1
ATOM 695 O O . LEU A 1 88 ? -1.404 -1.156 -1.587 1.00 97.44 88 LEU A O 1
ATOM 699 N N . HIS A 1 89 ? -0.641 0.827 -2.310 1.00 96.44 89 HIS A N 1
ATOM 700 C CA . HIS A 1 89 ? 0.779 0.513 -2.163 1.00 96.44 89 HIS A CA 1
ATOM 701 C C . HIS A 1 89 ? 1.329 1.184 -0.907 1.00 96.44 89 HIS A C 1
ATOM 703 O O . HIS A 1 89 ? 1.318 2.413 -0.809 1.00 96.44 89 HIS A O 1
ATOM 709 N N . LEU A 1 90 ? 1.817 0.370 0.022 1.00 95.88 90 LEU A N 1
ATOM 710 C CA . LEU A 1 90 ? 2.511 0.789 1.234 1.00 95.88 90 LEU A CA 1
ATOM 711 C C . LEU A 1 90 ? 4.005 0.550 1.042 1.00 95.88 90 LEU A C 1
ATOM 713 O O . LEU A 1 90 ? 4.387 -0.565 0.693 1.00 95.88 90 LEU A O 1
ATOM 717 N N . ASP A 1 91 ? 4.834 1.557 1.296 1.00 93.88 91 ASP A N 1
ATOM 718 C CA . ASP A 1 91 ? 6.292 1.452 1.250 1.00 93.88 91 ASP A CA 1
ATOM 719 C C . ASP A 1 91 ? 6.902 2.003 2.538 1.00 93.88 91 ASP A C 1
ATOM 721 O O . ASP A 1 91 ? 6.721 3.169 2.889 1.00 93.88 91 ASP A O 1
ATOM 725 N N . LEU A 1 92 ? 7.621 1.141 3.251 1.00 89.12 92 LEU A N 1
ATOM 726 C CA . LEU A 1 92 ? 8.377 1.494 4.450 1.00 89.12 92 LEU A CA 1
ATOM 727 C C . LEU A 1 92 ? 9.646 2.292 4.126 1.00 89.12 92 LEU A C 1
ATOM 729 O O . LEU A 1 92 ? 10.246 2.873 5.028 1.00 89.12 92 LEU A O 1
ATOM 733 N N . GLY A 1 93 ? 10.083 2.280 2.866 1.00 82.00 93 GLY A N 1
ATOM 734 C CA . GLY A 1 93 ? 11.395 2.762 2.468 1.00 82.00 93 GLY A CA 1
ATOM 735 C C . GLY A 1 93 ? 12.512 1.895 3.050 1.00 82.00 93 GLY A C 1
ATOM 736 O O . GLY A 1 93 ? 12.343 0.700 3.286 1.00 82.00 93 GLY A O 1
ATOM 737 N N . TYR A 1 94 ? 13.675 2.498 3.286 1.00 68.81 94 TYR A N 1
ATOM 738 C CA . TYR A 1 94 ? 14.825 1.849 3.915 1.00 68.81 94 TYR A CA 1
ATOM 739 C C . TYR A 1 94 ? 15.013 2.375 5.343 1.00 68.81 94 TYR A C 1
ATOM 741 O O . TYR A 1 94 ? 14.875 3.569 5.604 1.00 68.81 94 TYR A O 1
ATOM 749 N N . VAL A 1 95 ? 15.365 1.488 6.275 1.00 65.31 95 VAL A N 1
ATOM 750 C CA . VAL A 1 95 ? 15.744 1.880 7.639 1.00 65.31 95 VAL A CA 1
ATOM 751 C C . VAL A 1 95 ? 17.260 1.998 7.702 1.00 65.31 95 VAL A C 1
ATOM 753 O O . VAL A 1 95 ? 17.970 1.022 7.472 1.00 65.31 95 VAL A O 1
ATOM 756 N N . LEU A 1 96 ? 17.755 3.187 8.042 1.00 61.88 96 LEU A N 1
ATOM 757 C CA . LEU A 1 96 ? 19.158 3.408 8.374 1.00 61.88 96 LEU A CA 1
ATOM 758 C C . LEU A 1 96 ? 19.271 3.491 9.899 1.00 61.88 96 LEU A C 1
ATOM 760 O O . LEU A 1 96 ? 18.873 4.484 10.503 1.00 61.88 96 LEU A O 1
ATOM 764 N N . SER A 1 97 ? 19.755 2.428 10.537 1.00 61.88 97 SER A N 1
ATOM 765 C CA . SER A 1 97 ? 19.994 2.422 11.982 1.00 61.88 97 SER A CA 1
ATOM 766 C C . SER A 1 97 ? 21.462 2.722 12.26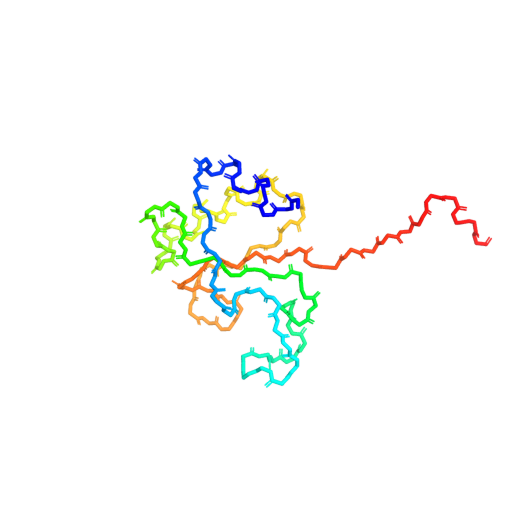8 1.00 61.88 97 SER A C 1
ATOM 768 O O . SER A 1 97 ? 22.328 1.920 11.923 1.00 61.88 97 SER A O 1
ATOM 770 N N . VAL A 1 98 ? 21.738 3.838 12.942 1.00 69.44 98 VAL A N 1
ATOM 771 C CA . VAL A 1 98 ? 23.024 4.056 13.615 1.00 69.44 98 VAL A CA 1
ATOM 772 C C . VAL A 1 98 ? 22.853 3.580 15.061 1.00 69.44 98 VAL A C 1
ATOM 774 O O . VAL A 1 98 ? 21.980 4.106 15.756 1.00 69.44 98 VAL A O 1
ATOM 777 N N . PRO A 1 99 ? 23.607 2.568 15.526 1.00 70.94 99 PRO A N 1
ATOM 778 C CA . PRO A 1 99 ? 23.536 2.130 16.915 1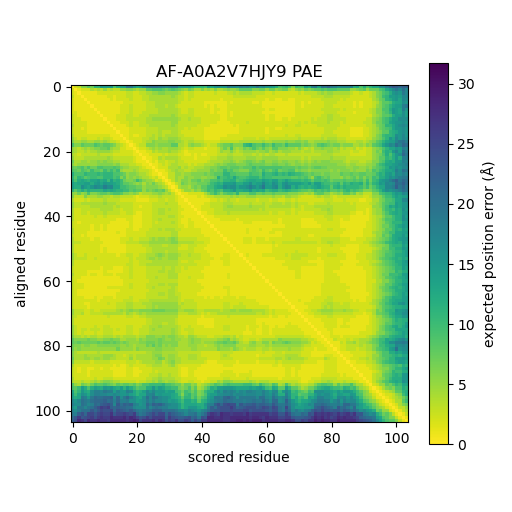.00 70.94 99 PRO A CA 1
ATOM 779 C C . PRO A 1 99 ? 23.836 3.292 17.869 1.00 70.94 99 PRO A C 1
ATOM 781 O O . PRO A 1 99 ? 24.684 4.140 17.580 1.00 70.94 99 PRO A O 1
ATOM 784 N N . ARG A 1 100 ? 23.155 3.327 19.023 1.00 69.88 100 ARG A N 1
ATOM 785 C CA . ARG A 1 100 ? 23.544 4.236 20.109 1.00 69.88 100 ARG A CA 1
ATOM 786 C C . ARG A 1 100 ? 25.010 3.975 20.462 1.00 69.88 100 ARG A C 1
ATOM 788 O O . ARG A 1 100 ? 25.426 2.825 20.545 1.00 69.88 100 ARG A O 1
ATOM 795 N N . ASP A 1 101 ? 25.755 5.060 20.642 1.00 70.56 101 ASP A N 1
ATOM 796 C CA . ASP A 1 101 ? 27.154 5.073 21.083 1.00 70.56 101 ASP A CA 1
ATOM 797 C C . ASP A 1 101 ? 28.209 4.562 20.085 1.00 70.56 101 ASP A C 1
ATOM 799 O O . ASP A 1 101 ? 29.332 4.257 20.491 1.00 70.56 101 ASP A O 1
ATOM 803 N N . VAL A 1 102 ? 27.931 4.555 18.773 1.00 63.12 102 VAL A N 1
ATOM 804 C CA . VAL A 1 102 ? 29.020 4.492 17.779 1.00 63.12 102 VAL A CA 1
ATOM 805 C C . VAL A 1 102 ? 29.792 5.810 17.830 1.00 63.12 102 VAL A C 1
ATOM 807 O O . VAL A 1 102 ? 29.395 6.808 17.229 1.00 63.12 102 VAL A O 1
ATOM 810 N N . LYS A 1 103 ? 30.882 5.829 18.599 1.00 60.88 103 LYS A N 1
ATOM 811 C CA . LYS A 1 103 ? 31.877 6.900 18.544 1.00 60.88 103 LYS A CA 1
ATOM 812 C C . LYS A 1 103 ? 32.745 6.688 17.303 1.00 60.88 103 LYS A C 1
ATOM 814 O O . LYS A 1 103 ? 33.219 5.576 17.082 1.00 60.88 103 LYS A O 1
ATOM 819 N N . SER A 1 104 ? 32.895 7.748 16.509 1.00 61.31 104 SER A N 1
ATOM 820 C CA . SER A 1 104 ? 33.867 7.852 15.413 1.00 61.31 104 SER A CA 1
ATOM 821 C C . SER A 1 104 ? 35.298 7.739 15.916 1.00 61.31 104 SER A C 1
ATOM 823 O O . SER A 1 104 ? 35.557 8.360 16.975 1.00 61.31 104 SER A O 1
#

Radius of gyration: 14.89 Å; Cα contacts (8 Å, |Δi|>4): 171; chains: 1; bounding box: 49×21×36 Å

Foldseek 3Di:
DLVVQLCVLLVFDWAWDPLFFADDCPRPPDDPNPLSVVRQKTWTQDTHHDGQQAQVNQVVSQVSSPVRGPQKDWQHDDDDPSHDRRTIMIGNDDDDDDDPPPDD

Sequence (104 aa):
MCLERFREAVGTLVHISANGGYRSPSHRFSKNATPHAWGTAANIYRIGDTYLDNRNAIERFSLIARETLPGIWTRPYGAPTGYAEDHLHLDLGYVLSVPRDVKS